Protein AF-A0A2E4FXS3-F1 (afdb_monomer_lite)

pLDDT: mean 88.65, std 12.26, range [35.47, 97.94]

Foldseek 3Di:
DPQWFQWKWWAAQLRTPDTDHDDDLQAWKWKDAPNFIKIWHWDADPVRWIKIFIDGPNDTDAIQTPDFRDGPDQQVPCPPCNSVLLVCVVVVVGPDPNSVVVSNPGTGTMMMTHGDPDDDD

Secondary structure (DSSP, 8-state):
---SEEEEEEEETTEEEEEEE---SSS-EEEEETTEEEEEEEEE-TTS-EEEEEEETTEEEEEE-TTT---SS-GGG-GGGHHHHHHHHHTT----HHHHHHHHS----EEEEEE------

Structure (mmCIF, N/CA/C/O backbone):
data_AF-A0A2E4FXS3-F1
#
_entry.id   AF-A0A2E4FXS3-F1
#
loop_
_atom_site.group_PDB
_atom_site.id
_atom_site.type_symbol
_atom_site.label_atom_id
_atom_site.label_alt_id
_atom_site.label_comp_id
_atom_site.label_asym_id
_atom_site.label_entity_id
_atom_site.label_seq_id
_atom_site.pdbx_PDB_ins_code
_atom_site.Cartn_x
_atom_site.Cartn_y
_atom_site.Cartn_z
_atom_site.occupancy
_atom_site.B_iso_or_equiv
_atom_site.auth_seq_id
_atom_site.auth_comp_id
_atom_site.auth_asym_id
_atom_site.auth_atom_id
_atom_site.pdbx_PDB_model_num
ATOM 1 N N . MET A 1 1 ? -12.686 -1.358 23.592 1.00 37.62 1 MET A N 1
ATOM 2 C CA . MET A 1 1 ? -12.676 -2.496 22.652 1.00 37.62 1 MET A CA 1
ATOM 3 C C . MET A 1 1 ? -11.981 -2.049 21.378 1.00 37.62 1 MET A C 1
ATOM 5 O O . MET A 1 1 ? -12.583 -1.333 20.595 1.00 37.62 1 MET A O 1
ATOM 9 N N . SER A 1 2 ? -10.711 -2.396 21.208 1.00 40.34 2 SER A N 1
ATOM 10 C CA . SER A 1 2 ? -9.934 -2.103 19.991 1.00 40.34 2 SER A CA 1
ATOM 11 C C . SER A 1 2 ? -8.856 -3.176 19.819 1.00 40.34 2 SER A C 1
ATOM 13 O O . SER A 1 2 ? -7.671 -2.897 19.682 1.00 40.34 2 SER A O 1
ATOM 15 N N . GLU A 1 3 ? -9.256 -4.445 19.942 1.00 51.75 3 GLU A N 1
ATOM 16 C CA . GLU A 1 3 ? -8.317 -5.567 20.078 1.00 51.75 3 GLU A CA 1
ATOM 17 C C . GLU A 1 3 ? -8.031 -6.336 18.778 1.00 51.75 3 GLU A C 1
ATOM 19 O O . GLU A 1 3 ? -7.250 -7.283 18.826 1.00 51.75 3 GLU A O 1
ATOM 24 N N . GLN A 1 4 ? -8.593 -5.940 17.628 1.00 72.62 4 GLN A N 1
ATOM 25 C CA . GLN A 1 4 ? -8.556 -6.757 16.402 1.00 72.62 4 GLN A CA 1
ATOM 26 C C . GLN A 1 4 ? -7.343 -6.506 15.481 1.00 72.62 4 GLN A C 1
ATOM 28 O O . GLN A 1 4 ? -6.889 -7.434 14.812 1.00 72.62 4 GLN A O 1
ATOM 33 N N . TYR A 1 5 ? -6.782 -5.294 15.461 1.00 86.50 5 TYR A N 1
ATOM 34 C CA . TYR A 1 5 ? -5.714 -4.910 14.525 1.00 86.50 5 TYR A CA 1
ATOM 35 C C . TYR A 1 5 ? -4.426 -4.533 15.264 1.00 86.50 5 TYR A C 1
ATOM 37 O O . TYR A 1 5 ? -4.478 -4.022 16.384 1.00 86.50 5 TYR A O 1
ATOM 45 N N . GLN A 1 6 ? -3.265 -4.824 14.665 1.00 92.44 6 GLN A N 1
ATOM 46 C CA . GLN A 1 6 ? -1.983 -4.306 15.163 1.00 92.44 6 GLN A CA 1
ATOM 47 C C . GLN A 1 6 ? -1.666 -2.923 14.624 1.00 92.44 6 GLN A C 1
ATOM 49 O O . GLN A 1 6 ? -0.878 -2.217 15.241 1.00 92.44 6 GLN A O 1
ATOM 54 N N . TYR A 1 7 ? -2.251 -2.567 13.482 1.00 95.06 7 TYR A N 1
ATOM 55 C CA . TYR A 1 7 ? -2.103 -1.263 12.865 1.00 95.06 7 TYR A CA 1
ATOM 56 C C . TYR A 1 7 ? -3.387 -0.886 12.136 1.00 95.06 7 TYR A C 1
ATOM 58 O O . TYR A 1 7 ? -3.974 -1.711 11.426 1.00 95.06 7 TYR A O 1
ATOM 66 N N . GLU A 1 8 ? -3.799 0.362 12.305 1.00 96.50 8 GLU A N 1
ATOM 67 C CA . GLU A 1 8 ? -4.888 0.980 11.563 1.00 96.50 8 GLU A CA 1
ATOM 68 C C . GLU A 1 8 ? -4.500 2.416 11.219 1.00 96.50 8 GLU A C 1
ATOM 70 O O . GLU A 1 8 ? -4.095 3.181 12.095 1.00 96.50 8 GLU A O 1
ATOM 75 N N . LEU A 1 9 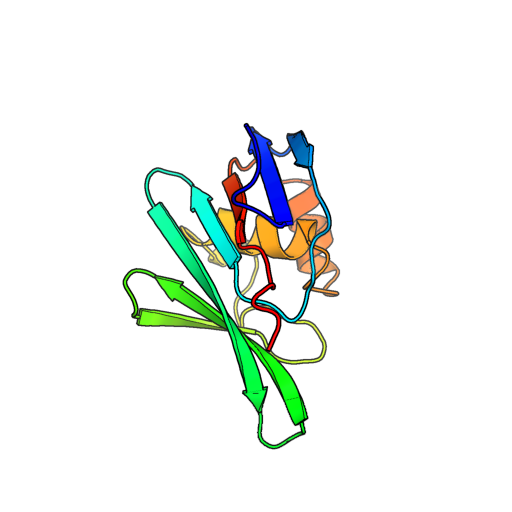? -4.649 2.766 9.946 1.00 97.44 9 LEU A N 1
ATOM 76 C CA . LEU A 1 9 ? -4.405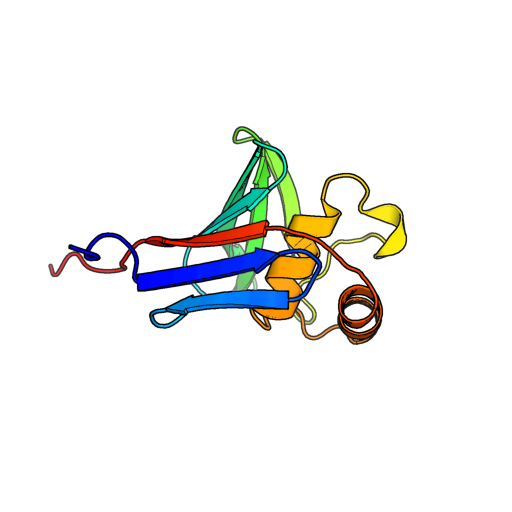 4.096 9.403 1.00 97.44 9 LEU A CA 1
ATOM 77 C C . LEU A 1 9 ? -5.614 4.514 8.578 1.00 97.44 9 LEU A C 1
ATOM 79 O O . LEU A 1 9 ? -6.071 3.751 7.730 1.00 97.44 9 LEU A O 1
ATOM 83 N N . VAL A 1 10 ? -6.094 5.733 8.788 1.00 97.62 10 VAL A N 1
ATOM 84 C CA . VAL A 1 10 ? -7.133 6.368 7.978 1.00 97.62 10 VAL A CA 1
ATOM 85 C C . VAL A 1 10 ? -6.560 7.656 7.409 1.00 97.62 10 VAL A C 1
ATOM 87 O O . VAL A 1 10 ? -6.086 8.520 8.150 1.00 97.62 10 VAL A O 1
ATOM 90 N N . VAL A 1 11 ? -6.617 7.771 6.088 1.00 96.94 11 VAL A N 1
ATOM 91 C CA . VAL A 1 11 ? -6.255 8.972 5.342 1.00 96.94 11 VAL A CA 1
ATOM 92 C C . VAL A 1 11 ? -7.505 9.484 4.648 1.00 96.94 11 VAL A C 1
ATOM 94 O O . VAL A 1 11 ? -8.191 8.722 3.968 1.00 96.94 11 VAL A O 1
ATOM 97 N N . ASP A 1 12 ? -7.797 10.769 4.822 1.00 95.88 12 ASP A N 1
ATOM 98 C CA . ASP A 1 12 ? -8.901 11.451 4.158 1.00 95.88 12 ASP A CA 1
ATOM 99 C C . ASP A 1 12 ? -8.391 12.699 3.431 1.00 95.88 12 ASP A C 1
ATOM 101 O O . ASP A 1 12 ? -7.797 13.590 4.039 1.00 95.88 12 ASP A O 1
ATOM 105 N N . GLY A 1 13 ? -8.553 12.739 2.107 1.00 93.44 13 GLY A N 1
ATOM 106 C CA . GLY A 1 13 ? -8.091 13.839 1.263 1.00 93.44 13 GLY A CA 1
ATOM 107 C C . GLY A 1 13 ? -6.573 14.049 1.280 1.00 93.44 13 GLY A C 1
ATOM 108 O O . GLY A 1 13 ? -6.111 15.167 1.061 1.00 93.44 13 GLY A O 1
ATOM 109 N N . GLY A 1 14 ? -5.791 12.998 1.546 1.00 90.94 14 GLY A N 1
ATOM 110 C CA . GLY A 1 14 ? -4.337 13.064 1.742 1.00 90.94 14 GLY A CA 1
ATOM 111 C C . GLY A 1 14 ? -3.898 13.389 3.177 1.00 90.94 14 GLY A C 1
ATOM 112 O O . GLY A 1 14 ? -2.708 13.341 3.475 1.00 90.94 14 GLY A O 1
ATOM 113 N N . CYS A 1 15 ? -4.829 13.667 4.092 1.00 93.12 15 CYS A N 1
ATOM 114 C CA . CYS A 1 15 ? -4.524 13.953 5.492 1.00 93.12 15 CYS A CA 1
ATOM 115 C C . CYS A 1 15 ? -4.712 12.707 6.362 1.00 93.12 15 CYS A C 1
ATOM 117 O O . CYS A 1 15 ? -5.767 12.078 6.330 1.00 93.12 15 CYS A O 1
ATOM 119 N N . VAL A 1 16 ? -3.724 12.378 7.196 1.00 95.62 16 VAL A N 1
ATOM 120 C CA . VAL A 1 16 ? -3.871 11.325 8.214 1.00 95.62 16 VAL A CA 1
ATOM 121 C C . VAL A 1 16 ? -4.857 11.800 9.283 1.00 95.62 16 VAL A C 1
ATOM 123 O O . VAL A 1 16 ? -4.576 12.751 10.011 1.00 95.62 16 VAL A O 1
ATOM 126 N N . THR A 1 17 ? -6.016 11.148 9.380 1.00 97.19 17 THR A N 1
ATOM 127 C CA . THR A 1 17 ? -7.068 11.476 10.361 1.00 97.19 17 THR A CA 1
ATOM 128 C C . THR A 1 17 ? -7.076 10.526 11.553 1.00 97.19 17 THR A C 1
ATOM 130 O O . THR A 1 17 ? -7.525 10.898 12.636 1.00 97.19 17 THR A O 1
ATOM 133 N N . ASN A 1 18 ? -6.552 9.314 11.377 1.00 96.31 18 ASN A N 1
ATOM 134 C CA . ASN A 1 18 ? -6.341 8.349 12.446 1.00 96.31 18 ASN A CA 1
ATOM 135 C C . ASN A 1 18 ? -5.110 7.500 12.135 1.00 96.31 18 ASN A C 1
ATOM 137 O O . ASN A 1 18 ? -4.977 6.993 11.025 1.00 96.31 18 ASN A O 1
ATOM 141 N N . GLU A 1 19 ? -4.251 7.294 13.123 1.00 96.62 19 GLU A N 1
ATOM 142 C CA . GLU A 1 19 ? -3.167 6.323 13.056 1.00 96.62 19 GLU A CA 1
ATOM 143 C C . GLU A 1 19 ? -2.996 5.692 14.435 1.00 96.62 19 GLU A C 1
ATOM 145 O O . GLU A 1 19 ? -2.863 6.383 15.446 1.00 96.62 19 GLU A O 1
ATOM 150 N N . SER A 1 20 ? -3.039 4.364 14.488 1.00 94.75 20 SER A N 1
ATOM 151 C CA . SER A 1 20 ? -2.940 3.626 15.741 1.00 94.75 20 SER A CA 1
ATOM 152 C C . SER A 1 20 ? -2.210 2.302 15.558 1.00 94.75 20 SER A C 1
ATOM 154 O O . SER A 1 20 ? -2.285 1.667 14.505 1.00 94.75 20 SER A O 1
ATOM 156 N N . GLY A 1 21 ? -1.521 1.869 16.615 1.00 92.69 21 GLY A N 1
ATOM 157 C CA . GLY A 1 21 ? -0.742 0.636 16.605 1.00 92.69 21 GLY A CA 1
ATOM 158 C C . GLY A 1 21 ? 0.637 0.788 15.955 1.00 92.69 21 GLY A C 1
ATOM 159 O O . GLY A 1 21 ? 1.187 1.885 15.898 1.00 92.69 21 GLY A O 1
ATOM 160 N N . VAL A 1 22 ? 1.225 -0.325 15.514 1.00 91.31 22 VAL A N 1
ATOM 161 C CA . VAL A 1 22 ? 2.566 -0.375 14.910 1.00 91.31 22 VAL A CA 1
ATOM 162 C C . VAL A 1 22 ? 2.511 -1.204 13.634 1.00 91.31 22 VAL A C 1
ATOM 164 O O . VAL A 1 22 ? 2.205 -2.397 13.673 1.00 91.31 22 VAL A O 1
ATOM 167 N N . PHE A 1 23 ? 2.830 -0.576 12.503 1.00 93.19 23 PHE A N 1
ATOM 168 C CA . PHE A 1 23 ? 2.898 -1.267 11.222 1.00 93.19 23 PHE A CA 1
ATOM 169 C C . PHE A 1 23 ? 4.148 -2.146 11.140 1.00 93.19 23 PHE A C 1
ATOM 171 O O . PHE A 1 23 ? 5.270 -1.687 11.365 1.00 93.19 23 PHE A O 1
ATOM 178 N N . PHE A 1 24 ? 3.963 -3.407 10.762 1.00 90.94 24 PHE A N 1
ATOM 179 C CA . PHE A 1 24 ? 5.053 -4.333 10.486 1.00 90.94 24 PHE A CA 1
ATOM 180 C C . PHE A 1 24 ? 5.135 -4.564 8.978 1.00 90.94 24 PHE A C 1
ATOM 182 O O . PHE A 1 24 ? 4.205 -5.097 8.385 1.00 90.94 24 PHE A O 1
ATOM 189 N N . LYS A 1 25 ? 6.231 -4.149 8.335 1.00 88.44 25 LYS A N 1
ATOM 190 C CA . LYS A 1 25 ? 6.352 -4.206 6.868 1.00 88.44 25 LYS A CA 1
ATOM 191 C C . LYS A 1 25 ? 6.195 -5.626 6.289 1.00 88.44 25 LYS A C 1
ATOM 193 O O . LYS A 1 25 ? 5.374 -5.798 5.392 1.00 88.44 25 LYS A O 1
ATOM 198 N N . PRO A 1 26 ? 6.908 -6.661 6.782 1.00 86.44 26 PRO A N 1
ATOM 199 C CA . PRO A 1 26 ? 6.810 -8.006 6.221 1.00 86.44 26 PRO A CA 1
ATOM 200 C C . PRO A 1 26 ? 5.622 -8.761 6.835 1.00 86.44 26 PRO A C 1
ATOM 202 O O . PRO A 1 26 ? 5.789 -9.714 7.595 1.00 86.44 26 PRO A O 1
ATOM 205 N N . ALA A 1 27 ? 4.413 -8.286 6.549 1.00 89.19 27 ALA A N 1
ATOM 206 C CA . ALA A 1 27 ? 3.163 -8.833 7.057 1.00 89.19 27 ALA A CA 1
ATOM 207 C C . ALA A 1 27 ? 2.006 -8.464 6.112 1.00 89.19 27 ALA A C 1
ATOM 209 O O . ALA A 1 27 ? 1.970 -7.318 5.672 1.00 89.19 27 ALA A O 1
ATOM 210 N N . PRO A 1 28 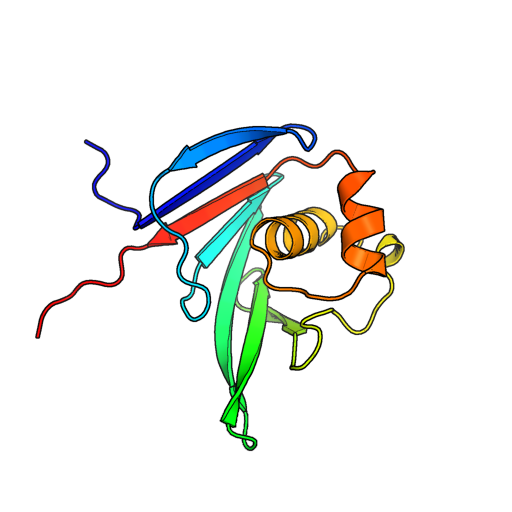? 1.046 -9.361 5.794 1.00 92.88 28 PRO A N 1
ATOM 211 C CA . PRO A 1 28 ? -0.133 -8.992 5.015 1.00 92.88 28 PRO A CA 1
ATOM 212 C C . PRO A 1 28 ? -0.971 -7.900 5.683 1.00 92.88 28 PRO A C 1
ATOM 214 O O . PRO A 1 28 ? -1.087 -7.846 6.908 1.00 92.88 28 PRO A O 1
ATOM 217 N N . PHE A 1 29 ? -1.595 -7.063 4.862 1.00 95.44 29 PHE A N 1
ATOM 218 C CA . PHE A 1 29 ? -2.522 -6.012 5.277 1.00 95.44 29 PHE A CA 1
ATOM 219 C C . PHE A 1 29 ? -3.553 -5.747 4.175 1.00 95.44 29 PHE A C 1
ATOM 221 O O . PHE A 1 29 ? -3.419 -6.218 3.045 1.00 95.44 29 PHE A O 1
ATOM 228 N N . VAL A 1 30 ? -4.602 -5.004 4.515 1.00 96.44 30 VAL A N 1
ATOM 229 C CA . VAL A 1 30 ? -5.675 -4.630 3.589 1.00 96.44 30 VAL A CA 1
ATOM 230 C C . VAL A 1 30 ? -5.712 -3.117 3.444 1.00 96.44 30 VAL A C 1
ATOM 232 O O . VAL A 1 30 ? -5.602 -2.400 4.440 1.00 96.44 30 VAL A O 1
ATOM 235 N N . ILE A 1 31 ? -5.890 -2.647 2.212 1.00 97.62 31 ILE A N 1
ATOM 236 C CA . ILE A 1 31 ? -6.156 -1.247 1.880 1.00 97.62 31 ILE A CA 1
ATOM 237 C C . ILE A 1 31 ? -7.592 -1.159 1.357 1.00 97.62 31 ILE A C 1
ATOM 239 O O . ILE A 1 31 ? -7.941 -1.853 0.406 1.00 97.62 31 ILE A O 1
ATOM 243 N N . ALA A 1 32 ? -8.424 -0.317 1.963 1.00 96.94 32 ALA A N 1
ATOM 244 C CA . ALA A 1 32 ? -9.802 -0.075 1.544 1.00 96.94 32 ALA A CA 1
ATOM 245 C C . ALA A 1 32 ? -9.997 1.378 1.089 1.00 96.94 32 ALA A C 1
ATOM 247 O O . ALA A 1 32 ? -9.528 2.301 1.754 1.00 96.94 32 ALA A O 1
ATOM 248 N N . PHE A 1 33 ? -10.689 1.575 -0.031 1.00 95.62 33 PHE A N 1
ATOM 249 C CA . PHE A 1 33 ? -11.015 2.874 -0.641 1.00 95.62 33 PHE A CA 1
ATOM 250 C C . PHE A 1 33 ? -12.197 2.686 -1.599 1.00 95.62 33 PHE A C 1
ATOM 252 O O . PHE A 1 33 ? -12.363 1.593 -2.125 1.00 95.62 33 PHE A O 1
ATOM 259 N N . ASP A 1 34 ? -13.035 3.704 -1.804 1.00 92.12 34 ASP A N 1
ATOM 260 C CA . ASP A 1 34 ? -14.153 3.690 -2.773 1.00 92.12 34 ASP A CA 1
ATOM 261 C C . ASP A 1 34 ? -15.039 2.422 -2.754 1.00 92.12 34 ASP A C 1
ATOM 263 O O . ASP A 1 34 ? -15.514 1.941 -3.781 1.00 92.12 34 ASP A O 1
ATOM 267 N N . GLY A 1 35 ? -15.257 1.844 -1.565 1.00 90.12 35 GLY A N 1
ATOM 268 C CA . GLY A 1 35 ? -16.024 0.602 -1.389 1.00 90.12 35 GLY A CA 1
ATOM 269 C C . GLY A 1 35 ? -15.294 -0.683 -1.808 1.00 90.12 35 GLY A C 1
ATOM 270 O O . GLY A 1 35 ? -15.858 -1.767 -1.682 1.00 90.12 35 GLY A O 1
ATOM 271 N N . GLN A 1 36 ? -14.048 -0.581 -2.267 1.00 92.69 36 GLN A N 1
ATOM 272 C CA . GLN A 1 36 ? -13.170 -1.687 -2.638 1.00 92.69 36 GLN A CA 1
ATOM 273 C C . GLN A 1 36 ? -12.254 -2.089 -1.480 1.00 92.69 36 GLN A C 1
ATOM 275 O O . GLN A 1 36 ? -12.020 -1.336 -0.530 1.00 92.69 36 GLN A O 1
ATOM 280 N N . SER A 1 37 ? -11.724 -3.308 -1.551 1.00 94.31 37 SER A N 1
ATOM 281 C CA . SER A 1 37 ? -10.721 -3.816 -0.617 1.00 94.31 37 SER A CA 1
ATOM 282 C C . SER A 1 37 ? -9.635 -4.565 -1.372 1.00 94.31 37 SER A C 1
ATOM 284 O O . SER A 1 37 ? -9.901 -5.512 -2.106 1.00 94.31 37 SER A O 1
ATOM 286 N N . ILE A 1 38 ? -8.401 -4.123 -1.169 1.00 96.50 38 ILE A N 1
ATOM 287 C CA . ILE A 1 38 ? -7.202 -4.643 -1.809 1.00 96.50 38 ILE A CA 1
ATOM 288 C C . ILE A 1 38 ? -6.365 -5.347 -0.755 1.00 96.50 38 ILE A C 1
ATOM 290 O O . ILE A 1 38 ? -5.978 -4.749 0.251 1.00 96.50 38 ILE A O 1
ATOM 294 N N . ALA A 1 39 ? -6.074 -6.621 -0.990 1.00 95.50 39 ALA A N 1
ATOM 295 C CA . ALA A 1 39 ? -5.203 -7.397 -0.127 1.00 95.50 39 ALA A CA 1
ATOM 296 C C . ALA A 1 39 ? -3.756 -7.251 -0.602 1.00 95.50 39 ALA A C 1
ATOM 298 O O . ALA A 1 39 ? -3.426 -7.576 -1.743 1.00 95.50 39 ALA A O 1
ATOM 299 N N . VAL A 1 40 ? -2.878 -6.798 0.287 1.00 95.38 40 VAL A N 1
ATOM 300 C CA . VAL A 1 40 ? -1.439 -6.779 0.044 1.00 95.38 40 VAL A CA 1
ATOM 301 C C . VAL A 1 40 ? -0.822 -7.909 0.846 1.00 95.38 40 VAL A C 1
ATOM 303 O O . VAL A 1 40 ? -0.916 -7.960 2.072 1.00 95.38 40 VAL A O 1
ATOM 306 N N . THR A 1 41 ? -0.204 -8.841 0.135 1.00 93.81 41 THR A N 1
ATOM 307 C CA . THR A 1 41 ? 0.531 -9.964 0.722 1.00 93.81 41 THR A CA 1
ATOM 308 C C . THR A 1 41 ? 2.012 -9.798 0.438 1.00 93.81 41 THR A C 1
ATOM 310 O O . THR A 1 41 ? 2.406 -8.950 -0.363 1.00 93.81 41 THR A O 1
AT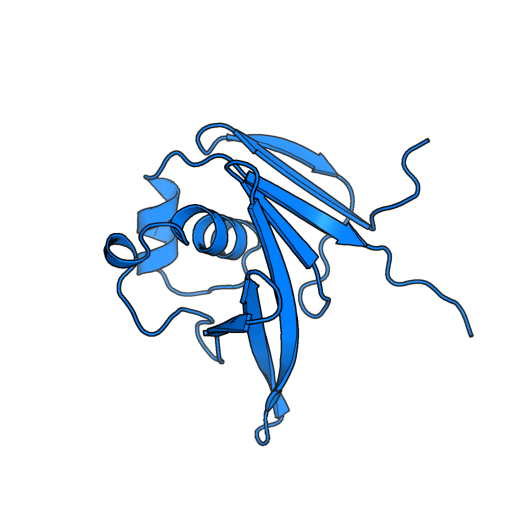OM 313 N N . PHE A 1 42 ? 2.841 -10.598 1.095 1.00 90.62 42 PHE A N 1
ATOM 314 C CA . PHE A 1 42 ? 4.265 -10.617 0.818 1.00 90.62 42 PHE A CA 1
ATOM 315 C C . PHE A 1 42 ? 4.759 -12.057 0.718 1.00 90.62 42 PHE A C 1
ATOM 317 O O . PHE A 1 42 ? 4.251 -12.955 1.392 1.00 90.62 42 PHE A O 1
ATOM 324 N N . ARG A 1 43 ? 5.761 -12.268 -0.129 1.00 91.00 43 ARG A N 1
ATOM 325 C CA . ARG A 1 43 ? 6.456 -13.545 -0.308 1.00 91.00 43 ARG A CA 1
ATOM 326 C C . ARG A 1 43 ? 7.953 -13.297 -0.428 1.00 91.00 43 ARG A C 1
ATOM 328 O O . ARG A 1 43 ? 8.378 -12.160 -0.619 1.00 91.00 43 ARG A O 1
ATOM 335 N N . ARG A 1 44 ? 8.753 -14.355 -0.306 1.00 90.62 44 ARG A N 1
ATOM 336 C CA . ARG A 1 44 ? 10.156 -14.311 -0.730 1.00 90.62 44 ARG A CA 1
ATOM 337 C C . ARG A 1 44 ? 10.262 -14.812 -2.165 1.00 90.62 44 ARG A C 1
ATOM 339 O O . ARG A 1 44 ? 9.589 -15.785 -2.504 1.00 90.62 44 ARG A O 1
ATOM 346 N N . ASN A 1 45 ? 11.061 -14.145 -2.989 1.00 88.94 45 ASN A N 1
ATOM 347 C CA . ASN A 1 45 ? 11.456 -14.668 -4.297 1.00 88.94 45 ASN A CA 1
ATOM 348 C C . ASN A 1 45 ? 12.658 -15.628 -4.160 1.00 88.94 45 ASN A C 1
ATOM 350 O O . ASN A 1 45 ? 13.183 -15.839 -3.059 1.00 88.94 45 ASN A O 1
ATOM 354 N N . ASP A 1 46 ? 13.109 -16.190 -5.282 1.00 90.56 46 ASP A N 1
ATOM 355 C CA . ASP A 1 46 ? 14.246 -17.125 -5.337 1.00 90.56 46 ASP A CA 1
ATOM 356 C C . ASP A 1 46 ? 15.581 -16.477 -4.927 1.00 90.56 46 ASP A C 1
ATOM 358 O O . ASP A 1 46 ? 16.541 -17.166 -4.594 1.00 90.56 46 ASP A O 1
ATOM 362 N N . HIS A 1 47 ? 15.631 -15.144 -4.900 1.00 89.06 47 HIS A N 1
ATOM 363 C CA . HIS A 1 47 ? 16.787 -14.343 -4.503 1.00 89.06 47 HIS A CA 1
ATOM 364 C C . HIS A 1 47 ? 16.755 -13.984 -3.005 1.00 89.06 47 HIS A C 1
ATOM 366 O O . HIS A 1 47 ? 17.588 -13.218 -2.527 1.00 89.06 47 HIS A O 1
ATOM 372 N N . HIS A 1 48 ? 15.809 -14.552 -2.246 1.00 86.62 48 HIS A N 1
ATOM 373 C CA . HIS A 1 48 ? 15.550 -14.256 -0.833 1.00 86.62 48 HIS A CA 1
ATOM 374 C C . HIS A 1 48 ? 15.125 -12.808 -0.539 1.00 86.62 48 HIS A C 1
ATOM 376 O O . HIS A 1 48 ? 15.144 -12.379 0.618 1.00 86.62 48 HIS A O 1
ATOM 382 N N . GLU A 1 49 ? 14.673 -12.077 -1.552 1.00 88.06 49 GLU A N 1
ATOM 383 C CA . GLU A 1 49 ? 14.151 -10.723 -1.417 1.00 88.06 49 GLU A CA 1
ATOM 384 C C . GLU A 1 49 ? 12.654 -10.759 -1.112 1.00 88.06 49 GLU A C 1
ATOM 386 O O . GLU A 1 49 ? 11.943 -11.705 -1.462 1.00 88.06 49 GLU A O 1
ATOM 391 N N . VAL A 1 50 ? 12.163 -9.723 -0.435 1.00 88.25 50 VAL A N 1
ATOM 392 C CA . VAL A 1 50 ? 10.727 -9.554 -0.197 1.00 88.25 50 VAL A CA 1
ATOM 393 C C . VAL A 1 50 ? 10.075 -9.082 -1.494 1.00 88.25 50 VAL A C 1
ATOM 395 O O . VAL A 1 50 ? 10.597 -8.200 -2.164 1.00 88.25 50 VAL A O 1
ATOM 398 N N . VAL A 1 51 ? 8.918 -9.642 -1.825 1.00 91.75 51 VAL A N 1
ATOM 399 C CA . VAL A 1 51 ? 8.047 -9.177 -2.909 1.00 91.75 51 VAL A CA 1
ATOM 400 C C . VAL A 1 51 ? 6.678 -8.906 -2.315 1.00 91.75 51 VAL A C 1
ATOM 402 O O . VAL A 1 51 ? 6.135 -9.778 -1.633 1.00 91.75 51 VAL A O 1
ATOM 405 N N . TYR A 1 52 ? 6.119 -7.721 -2.566 1.00 93.25 52 TYR A N 1
ATOM 406 C CA . TYR A 1 52 ? 4.731 -7.418 -2.218 1.00 93.25 52 TYR A CA 1
ATOM 407 C C . TYR A 1 52 ? 3.829 -7.720 -3.408 1.00 93.25 52 TYR A C 1
ATOM 409 O O . TYR A 1 52 ? 4.076 -7.251 -4.515 1.00 93.25 52 TYR A O 1
ATOM 417 N N . ALA A 1 53 ? 2.767 -8.479 -3.168 1.00 93.81 53 ALA A N 1
ATOM 418 C CA . ALA A 1 53 ? 1.798 -8.865 -4.181 1.00 93.81 53 ALA A CA 1
ATOM 419 C C . ALA A 1 53 ? 0.433 -8.247 -3.851 1.00 93.81 53 ALA A C 1
ATOM 421 O O . ALA A 1 53 ? -0.163 -8.531 -2.802 1.00 93.81 53 ALA A O 1
ATOM 422 N N . VAL A 1 54 ? -0.037 -7.385 -4.752 1.00 93.56 54 VAL A N 1
ATOM 423 C CA . VAL A 1 54 ? -1.289 -6.628 -4.652 1.00 93.56 54 VAL A CA 1
ATOM 424 C C . VAL A 1 54 ? -2.403 -7.424 -5.319 1.00 93.56 54 VAL A C 1
ATOM 426 O O . VAL A 1 54 ? -2.342 -7.689 -6.519 1.00 93.56 54 VAL A O 1
ATOM 429 N N . HIS A 1 55 ? -3.428 -7.780 -4.548 1.00 93.31 55 HIS A N 1
ATOM 430 C CA . HIS A 1 55 ? -4.553 -8.583 -5.009 1.00 93.31 55 HIS A CA 1
ATOM 431 C C . HIS A 1 55 ? -5.871 -7.812 -4.922 1.00 93.31 55 HIS A C 1
ATOM 433 O O . HIS A 1 55 ? -6.200 -7.245 -3.878 1.00 93.31 55 HIS A O 1
ATOM 439 N N . HIS A 1 56 ? -6.651 -7.864 -5.998 1.00 91.44 56 HIS A N 1
ATOM 440 C CA . HIS A 1 56 ? -8.030 -7.382 -6.063 1.00 91.44 56 HIS A CA 1
ATOM 441 C C . HIS A 1 56 ? -8.930 -8.568 -6.406 1.00 91.44 56 HIS A C 1
ATOM 443 O O . HIS A 1 56 ? -8.646 -9.273 -7.370 1.00 91.44 56 HIS A O 1
ATOM 449 N N . ASP A 1 57 ? -9.957 -8.845 -5.600 1.00 88.50 57 ASP A N 1
ATOM 450 C CA . ASP A 1 57 ? -10.845 -10.006 -5.784 1.00 88.50 57 ASP A CA 1
ATOM 451 C C . ASP A 1 57 ? -10.090 -11.338 -5.999 1.00 88.50 57 ASP A C 1
ATOM 453 O O . ASP A 1 57 ? -10.408 -12.139 -6.877 1.00 88.50 57 ASP A O 1
ATOM 457 N N . ASN A 1 58 ? -9.041 -11.566 -5.198 1.00 86.38 58 ASN A N 1
ATOM 458 C CA . ASN A 1 58 ? -8.111 -12.704 -5.282 1.00 86.38 58 ASN A CA 1
ATOM 459 C C . ASN A 1 58 ? -7.305 -12.819 -6.593 1.00 86.38 58 ASN A C 1
ATOM 461 O O . ASN A 1 58 ? -6.582 -13.799 -6.776 1.00 86.38 58 ASN A O 1
ATOM 465 N N . GLN A 1 59 ? -7.369 -11.830 -7.482 1.00 90.56 59 GLN A N 1
ATOM 466 C CA . GLN A 1 59 ? -6.527 -11.754 -8.672 1.00 90.56 59 GLN A CA 1
ATOM 467 C C . GLN A 1 59 ? -5.307 -10.882 -8.403 1.00 90.56 59 GLN A C 1
ATOM 469 O O . GLN A 1 59 ? -5.422 -9.788 -7.853 1.00 90.56 59 GLN A O 1
ATOM 474 N N . LEU A 1 60 ? -4.132 -11.368 -8.799 1.00 91.75 60 LEU A N 1
ATOM 475 C CA . LEU A 1 60 ? -2.891 -10.607 -8.736 1.00 91.75 60 LEU A CA 1
ATOM 476 C C . LEU A 1 60 ? -2.933 -9.465 -9.756 1.00 91.75 60 LEU A C 1
ATOM 478 O O . LEU A 1 60 ? -3.071 -9.710 -10.953 1.00 91.75 60 LEU A O 1
ATOM 482 N N . VAL A 1 61 ? -2.801 -8.229 -9.279 1.00 91.31 61 VAL A N 1
ATOM 483 C CA . VAL A 1 61 ? -2.853 -7.021 -10.118 1.00 91.31 61 VAL A CA 1
ATOM 484 C C . VAL A 1 61 ? -1.468 -6.413 -10.310 1.00 91.31 61 VAL A C 1
ATOM 486 O O . VAL A 1 61 ? -1.161 -5.903 -11.383 1.00 91.31 61 VAL A O 1
ATOM 489 N N . ALA A 1 62 ? -0.623 -6.470 -9.280 1.00 91.44 62 ALA A N 1
ATOM 490 C CA . ALA A 1 62 ? 0.743 -5.968 -9.346 1.00 91.44 62 ALA A CA 1
ATOM 491 C C . ALA A 1 62 ? 1.666 -6.736 -8.397 1.00 91.44 62 ALA A C 1
ATOM 493 O O . ALA A 1 62 ? 1.269 -7.098 -7.286 1.00 91.44 62 ALA A O 1
ATOM 494 N N . GLU A 1 63 ? 2.915 -6.914 -8.821 1.00 92.69 63 GLU A N 1
ATOM 495 C CA . GLU A 1 63 ? 4.018 -7.351 -7.969 1.00 92.69 63 GLU A CA 1
ATOM 496 C C . GLU A 1 63 ? 5.035 -6.225 -7.840 1.00 92.69 63 GLU A C 1
ATOM 498 O O . GLU A 1 63 ? 5.362 -5.551 -8.817 1.00 92.69 63 GLU A O 1
ATOM 503 N N . LEU A 1 64 ? 5.489 -6.003 -6.611 1.00 91.81 64 LEU A N 1
ATOM 504 C CA . LEU A 1 64 ? 6.417 -4.946 -6.243 1.00 91.81 64 LEU A CA 1
ATOM 505 C C . LEU A 1 64 ? 7.657 -5.602 -5.662 1.00 91.81 64 LEU A C 1
ATOM 507 O O . LEU A 1 64 ? 7.621 -6.175 -4.567 1.00 91.81 64 LEU A O 1
ATOM 511 N N . GLU A 1 65 ? 8.743 -5.521 -6.411 1.00 90.06 65 GLU A N 1
ATOM 512 C CA . GLU A 1 65 ? 9.993 -6.203 -6.101 1.00 90.06 65 GLU A CA 1
ATOM 513 C C . GLU A 1 65 ? 11.057 -5.220 -5.592 1.00 90.06 65 GLU A C 1
ATOM 515 O O . GLU A 1 65 ? 10.965 -4.000 -5.771 1.00 90.06 65 GLU A O 1
ATOM 520 N N . HIS A 1 66 ? 12.069 -5.766 -4.918 1.00 85.81 66 HIS A N 1
ATOM 521 C CA . HIS A 1 66 ? 13.273 -5.037 -4.522 1.00 85.81 66 HIS A CA 1
ATOM 522 C C . HIS A 1 66 ? 13.973 -4.432 -5.766 1.00 85.81 66 HIS A C 1
ATOM 524 O O . HIS A 1 66 ? 13.933 -5.048 -6.830 1.00 85.81 66 HIS A O 1
ATOM 530 N N . PRO A 1 67 ? 14.630 -3.254 -5.682 1.00 85.62 67 PRO A N 1
ATOM 531 C CA . PRO A 1 67 ? 14.893 -2.443 -4.487 1.00 85.62 67 PRO A CA 1
ATOM 532 C C . PRO A 1 67 ? 13.823 -1.418 -4.124 1.00 85.62 67 PRO A C 1
ATOM 534 O O . PRO A 1 67 ? 13.741 -1.010 -2.964 1.00 85.62 67 PRO A O 1
ATOM 537 N N . ASP A 1 68 ? 12.999 -1.022 -5.088 1.00 85.00 68 ASP A N 1
ATOM 538 C CA . ASP A 1 68 ? 12.206 0.199 -4.968 1.00 85.00 68 ASP A CA 1
ATOM 539 C C . ASP A 1 68 ? 10.727 -0.049 -4.658 1.00 85.00 68 ASP A C 1
ATOM 541 O O . ASP A 1 68 ? 10.029 0.890 -4.266 1.00 85.00 68 ASP A O 1
ATOM 545 N N . TYR A 1 69 ? 10.254 -1.295 -4.786 1.00 88.44 69 TYR A N 1
ATOM 546 C CA . TYR A 1 69 ? 8.881 -1.718 -4.492 1.00 88.44 69 TYR A CA 1
ATOM 547 C C . TYR A 1 69 ? 7.817 -0.847 -5.181 1.00 88.44 69 TYR A C 1
ATOM 549 O O . TYR A 1 69 ? 6.854 -0.400 -4.555 1.00 88.44 69 TYR A O 1
ATOM 557 N N . VAL A 1 70 ? 8.004 -0.595 -6.477 1.00 88.94 70 VAL A N 1
ATOM 558 C CA . VAL A 1 70 ? 7.072 0.151 -7.337 1.00 88.94 70 VAL A CA 1
ATOM 559 C C . VAL A 1 70 ? 6.468 -0.748 -8.406 1.00 88.94 70 VAL A C 1
ATOM 561 O O . VAL A 1 70 ? 7.011 -1.806 -8.716 1.00 88.94 70 VAL A O 1
ATOM 564 N N . ALA A 1 71 ? 5.335 -0.326 -8.969 1.00 85.12 71 ALA A N 1
ATOM 565 C CA . ALA A 1 71 ? 4.785 -0.990 -10.140 1.00 85.12 71 ALA A CA 1
ATOM 566 C C . ALA A 1 71 ? 5.628 -0.678 -11.377 1.00 85.12 71 ALA A C 1
ATOM 568 O O . ALA A 1 71 ? 6.296 0.351 -11.453 1.00 85.12 71 ALA A O 1
ATOM 569 N N . ASN A 1 72 ? 5.521 -1.534 -12.390 1.00 85.81 72 ASN A N 1
ATOM 570 C CA . ASN A 1 72 ? 6.150 -1.315 -13.689 1.00 85.81 72 ASN A CA 1
ATOM 571 C C . ASN A 1 72 ? 5.342 -0.342 -14.580 1.00 85.81 72 ASN A C 1
ATOM 573 O O . ASN A 1 72 ? 5.114 -0.610 -15.758 1.00 85.81 72 ASN A O 1
ATOM 577 N N . VAL A 1 73 ? 4.838 0.749 -13.996 1.00 86.25 73 VAL A N 1
ATOM 578 C CA . VAL A 1 73 ? 4.086 1.827 -14.665 1.00 86.25 73 VAL A CA 1
ATOM 579 C C . VAL A 1 73 ? 4.384 3.162 -13.976 1.00 86.25 73 VAL A C 1
ATOM 581 O O . VAL A 1 73 ? 4.846 3.180 -12.839 1.00 86.25 73 VAL A O 1
ATOM 584 N N . ALA A 1 74 ? 4.128 4.287 -14.644 1.00 88.44 74 ALA A N 1
ATOM 585 C CA . ALA A 1 74 ? 4.301 5.605 -14.032 1.00 88.44 74 ALA A CA 1
ATOM 586 C C . ALA A 1 74 ? 3.166 5.930 -13.025 1.00 88.44 74 ALA A C 1
ATOM 588 O O . ALA A 1 74 ? 2.052 5.422 -13.189 1.00 88.44 74 ALA A O 1
ATOM 589 N N . PRO A 1 75 ? 3.399 6.780 -11.998 1.00 88.75 75 PRO A N 1
ATOM 590 C CA . PRO A 1 75 ? 2.383 7.111 -10.989 1.00 88.75 75 PRO A CA 1
ATOM 591 C C . PRO A 1 75 ? 1.072 7.679 -11.556 1.00 88.75 75 PRO A C 1
ATOM 593 O O . PRO A 1 75 ? -0.009 7.352 -11.073 1.00 88.75 75 PRO A O 1
ATOM 596 N N . ASP A 1 76 ? 1.150 8.479 -12.617 1.00 89.62 76 ASP A N 1
ATOM 597 C CA . ASP A 1 76 ? 0.005 9.086 -13.306 1.00 89.62 76 ASP A CA 1
ATOM 598 C C . ASP A 1 76 ? -0.811 8.085 -14.147 1.00 89.62 76 ASP A C 1
ATOM 600 O O . ASP A 1 76 ? -1.919 8.393 -14.583 1.00 89.62 76 ASP A O 1
ATOM 604 N N . GLN A 1 77 ? -0.299 6.867 -14.339 1.00 90.81 77 GLN A N 1
ATOM 605 C CA . GLN A 1 77 ? -0.940 5.795 -15.105 1.00 90.81 77 GLN A CA 1
ATOM 606 C C . GLN A 1 77 ? -1.605 4.729 -14.222 1.00 90.81 77 GLN A C 1
ATOM 608 O O . GLN A 1 77 ? -2.185 3.776 -14.739 1.00 90.81 77 GLN A O 1
ATOM 613 N N . LEU A 1 78 ? -1.554 4.877 -12.894 1.00 89.00 78 LEU A N 1
ATOM 614 C CA . LEU A 1 78 ? -2.086 3.890 -11.947 1.00 89.00 78 LEU A CA 1
ATOM 615 C C . LEU A 1 78 ? -3.616 3.763 -11.970 1.00 89.00 78 LEU A C 1
ATOM 617 O O . LEU A 1 78 ? -4.155 2.729 -11.567 1.00 89.00 78 LEU A O 1
ATOM 621 N N . GLY A 1 79 ? -4.330 4.800 -12.418 1.00 89.94 79 GLY A N 1
ATOM 622 C CA . GLY A 1 79 ? -5.789 4.788 -12.522 1.00 89.94 79 GLY A CA 1
ATOM 623 C C . GLY A 1 79 ? -6.464 4.476 -11.182 1.00 89.94 79 GLY A C 1
ATOM 624 O O . GLY A 1 79 ? -6.197 5.132 -10.175 1.00 89.94 79 GLY A O 1
ATOM 625 N N . SER A 1 80 ? -7.317 3.450 -11.144 1.00 88.69 80 SER A N 1
ATOM 626 C CA . SER A 1 80 ? -8.044 3.042 -9.930 1.00 88.69 80 SER A CA 1
ATOM 627 C C . SER A 1 80 ? -7.148 2.506 -8.807 1.00 88.69 80 SER A C 1
ATOM 629 O O . SER A 1 80 ? -7.598 2.400 -7.673 1.00 88.69 80 SER A O 1
ATOM 631 N N . LEU A 1 81 ? -5.880 2.179 -9.082 1.00 90.56 81 LEU A N 1
ATOM 632 C CA . LEU A 1 81 ? -4.931 1.719 -8.062 1.00 90.56 81 LEU A CA 1
ATOM 633 C C . LEU A 1 81 ? -4.227 2.870 -7.336 1.00 90.56 81 LEU A C 1
ATOM 635 O O . LEU A 1 81 ? -3.459 2.624 -6.410 1.00 90.56 81 LEU A O 1
ATOM 639 N N . THR A 1 82 ? -4.478 4.121 -7.723 1.00 93.44 82 THR A N 1
ATOM 640 C CA . THR A 1 82 ? -3.844 5.306 -7.126 1.00 93.44 82 THR A CA 1
ATOM 641 C C . THR A 1 82 ? -3.894 5.299 -5.584 1.00 93.44 82 THR A C 1
ATOM 643 O O . THR A 1 82 ? -2.836 5.470 -4.972 1.00 93.44 82 THR A O 1
ATOM 646 N N . PRO A 1 83 ? -5.029 4.995 -4.914 1.00 94.94 83 PRO A N 1
ATOM 647 C CA . PRO A 1 83 ? -5.073 4.936 -3.448 1.00 94.94 83 PRO A CA 1
ATOM 648 C C . PRO A 1 83 ? -4.218 3.810 -2.847 1.00 94.94 83 PRO A C 1
ATOM 650 O O . PRO A 1 83 ? -3.670 3.963 -1.756 1.00 94.94 83 PRO A O 1
ATOM 653 N N . VAL A 1 84 ? -4.052 2.694 -3.568 1.00 94.38 84 VAL A N 1
ATOM 654 C CA . VAL A 1 84 ? -3.195 1.576 -3.143 1.00 94.38 84 VAL A CA 1
ATOM 655 C C . VAL A 1 84 ? -1.750 2.037 -3.051 1.00 94.38 84 VAL A C 1
ATOM 657 O O . VAL A 1 84 ? -1.109 1.870 -2.018 1.00 94.38 84 VAL A O 1
ATOM 660 N N . PHE A 1 85 ? -1.230 2.652 -4.111 1.00 93.75 85 PHE A N 1
ATOM 661 C CA . PHE A 1 85 ? 0.168 3.079 -4.144 1.00 93.75 85 PHE A CA 1
ATOM 662 C C . PHE A 1 85 ? 0.439 4.267 -3.224 1.00 93.75 85 PHE A C 1
ATOM 664 O O . PHE A 1 85 ? 1.503 4.309 -2.607 1.00 93.75 85 PHE A O 1
ATOM 671 N N . ALA A 1 86 ? -0.536 5.160 -3.040 1.00 94.88 86 ALA A N 1
ATOM 672 C CA . ALA A 1 86 ? -0.461 6.199 -2.019 1.00 94.88 86 ALA A CA 1
ATOM 673 C C . ALA A 1 86 ? -0.281 5.602 -0.614 1.00 94.88 86 ALA A C 1
ATOM 675 O O . ALA A 1 86 ? 0.598 6.033 0.132 1.00 94.88 86 ALA A O 1
ATOM 676 N N . ALA A 1 87 ? -1.054 4.564 -0.273 1.00 95.38 87 ALA A N 1
ATOM 677 C CA . ALA A 1 87 ? -0.900 3.853 0.993 1.00 95.38 87 ALA A CA 1
ATOM 678 C C . ALA A 1 87 ? 0.489 3.210 1.124 1.00 95.38 87 ALA A C 1
ATOM 680 O O . ALA A 1 87 ? 1.124 3.329 2.167 1.00 95.38 87 ALA A O 1
ATOM 681 N N . LEU A 1 88 ? 1.016 2.578 0.072 1.00 94.44 88 LEU A N 1
ATOM 682 C CA . LEU A 1 88 ? 2.358 1.980 0.109 1.00 94.44 88 LEU A CA 1
ATOM 683 C C . LEU A 1 88 ? 3.472 3.021 0.322 1.00 94.44 88 LEU A C 1
ATOM 685 O O . LEU A 1 88 ? 4.439 2.747 1.040 1.00 94.44 88 LEU A O 1
ATOM 689 N N . VAL A 1 89 ? 3.332 4.216 -0.262 1.00 93.88 89 VAL A N 1
ATOM 690 C CA . VAL A 1 89 ? 4.223 5.361 -0.011 1.00 93.88 89 VAL A CA 1
ATOM 691 C C . VAL A 1 89 ? 4.121 5.818 1.443 1.00 93.88 89 VAL A C 1
ATOM 693 O O . VAL A 1 89 ? 5.149 5.939 2.113 1.00 93.88 89 VAL A O 1
ATOM 696 N N . GLN A 1 90 ? 2.903 6.003 1.958 1.00 94.06 90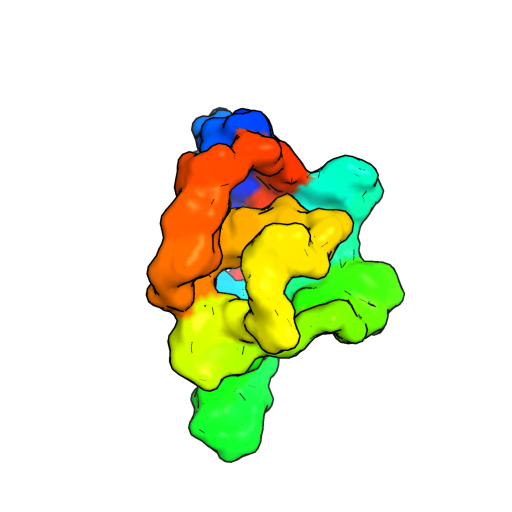 GLN A N 1
ATOM 697 C CA . GLN A 1 90 ? 2.651 6.433 3.337 1.00 94.06 90 GLN A CA 1
ATOM 698 C C . GLN A 1 90 ? 3.236 5.452 4.364 1.00 94.06 90 GLN A C 1
ATOM 700 O O . GLN A 1 90 ? 3.866 5.862 5.337 1.00 94.06 90 GLN A O 1
ATOM 705 N N . LEU A 1 91 ? 3.124 4.149 4.096 1.00 93.75 91 LEU A N 1
ATOM 706 C CA . LEU A 1 91 ? 3.701 3.067 4.904 1.00 93.75 91 LEU A CA 1
ATOM 707 C C . LEU A 1 91 ? 5.224 2.913 4.731 1.00 93.75 91 LEU A C 1
ATOM 709 O O . LEU A 1 91 ? 5.840 2.025 5.333 1.00 93.75 91 LEU A O 1
ATOM 713 N N . ARG A 1 92 ? 5.853 3.757 3.902 1.00 92.31 92 ARG A N 1
ATOM 714 C CA . ARG A 1 92 ? 7.289 3.731 3.581 1.00 92.31 92 ARG A CA 1
ATOM 715 C C . ARG A 1 92 ? 7.745 2.367 3.050 1.00 92.31 92 ARG A C 1
ATOM 717 O O . ARG A 1 92 ? 8.832 1.895 3.403 1.00 92.31 92 ARG A O 1
ATOM 724 N N . ILE A 1 93 ? 6.903 1.705 2.256 1.00 92.12 93 ILE A N 1
ATOM 725 C CA . ILE A 1 93 ? 7.252 0.451 1.575 1.00 92.12 93 ILE A CA 1
ATOM 726 C C . ILE A 1 93 ? 8.106 0.758 0.346 1.00 92.12 93 ILE A C 1
ATOM 728 O O . ILE A 1 93 ? 9.155 0.146 0.177 1.00 92.12 93 ILE A O 1
ATOM 732 N N . THR A 1 94 ? 7.710 1.748 -0.455 1.00 88.69 94 THR A N 1
ATOM 733 C CA . THR A 1 94 ? 8.499 2.191 -1.608 1.00 88.69 94 THR A CA 1
ATOM 734 C C . THR A 1 94 ? 9.535 3.251 -1.231 1.00 88.69 94 THR A C 1
ATOM 736 O O . THR A 1 94 ? 9.257 4.202 -0.492 1.00 88.69 94 THR A O 1
ATOM 739 N N . ALA A 1 95 ? 10.744 3.091 -1.768 1.00 84.75 95 ALA A N 1
ATOM 740 C CA . ALA A 1 95 ? 11.829 4.064 -1.659 1.00 84.75 95 ALA A CA 1
ATOM 741 C C . ALA A 1 95 ? 11.916 4.999 -2.881 1.00 84.75 95 ALA A C 1
ATOM 743 O O . ALA A 1 95 ? 12.738 5.915 -2.894 1.00 84.75 95 ALA A O 1
ATOM 744 N N . ASN A 1 96 ? 11.074 4.794 -3.899 1.00 91.00 96 ASN A N 1
ATOM 745 C CA . ASN A 1 96 ? 11.151 5.538 -5.148 1.00 91.00 96 ASN A CA 1
ATOM 746 C C . ASN A 1 96 ? 10.720 7.000 -4.964 1.00 91.00 96 ASN A C 1
ATOM 748 O O . ASN A 1 96 ? 9.585 7.292 -4.581 1.00 91.00 96 ASN A O 1
ATOM 752 N N . LYS A 1 97 ? 11.624 7.928 -5.293 1.00 90.12 97 LYS A N 1
ATOM 753 C CA . LYS A 1 97 ? 11.395 9.364 -5.115 1.00 90.12 97 LYS A CA 1
ATOM 754 C C . LYS A 1 97 ? 10.267 9.915 -5.992 1.00 90.12 97 LYS A C 1
ATOM 756 O O . LYS A 1 97 ? 9.497 10.736 -5.516 1.00 90.12 97 LYS A O 1
ATOM 761 N N . SER A 1 98 ? 10.124 9.454 -7.235 1.00 90.88 98 SER A N 1
ATOM 762 C CA . SER A 1 98 ? 9.060 9.935 -8.129 1.00 90.88 98 SER A CA 1
ATOM 763 C C . SER A 1 98 ? 7.670 9.581 -7.606 1.00 90.88 98 SER A C 1
ATOM 765 O O . SER A 1 98 ? 6.761 10.400 -7.691 1.00 90.88 98 SER A O 1
ATOM 767 N N . TYR A 1 99 ? 7.512 8.394 -7.017 1.00 91.94 99 TYR A N 1
ATOM 768 C CA . TYR A 1 99 ? 6.278 8.012 -6.329 1.00 91.94 99 TYR A CA 1
ATOM 769 C C . TYR A 1 99 ? 6.035 8.870 -5.084 1.00 91.94 99 TYR A C 1
ATOM 771 O O . TYR A 1 99 ? 4.920 9.344 -4.885 1.00 91.94 99 TYR A O 1
ATOM 779 N N . GLN A 1 100 ? 7.065 9.096 -4.264 1.00 91.06 100 GLN A N 1
ATOM 780 C CA . GLN A 1 100 ? 6.953 9.947 -3.074 1.00 91.06 100 GLN A CA 1
ATOM 781 C C . GLN A 1 100 ? 6.508 11.368 -3.443 1.00 91.06 100 GLN A C 1
ATOM 783 O O . GLN A 1 100 ? 5.474 11.819 -2.961 1.00 91.06 100 GLN A O 1
ATOM 788 N N . ASP A 1 101 ? 7.222 12.016 -4.366 1.00 91.88 101 ASP A N 1
ATOM 789 C CA . ASP A 1 101 ? 6.936 13.386 -4.802 1.00 91.88 101 ASP A CA 1
ATOM 790 C C . ASP A 1 101 ? 5.528 13.495 -5.429 1.00 91.88 101 ASP A C 1
ATOM 792 O O . ASP A 1 101 ? 4.813 14.472 -5.206 1.00 91.88 101 ASP A O 1
ATOM 796 N N . PHE A 1 102 ? 5.093 12.479 -6.189 1.00 92.81 102 PHE A N 1
ATOM 797 C CA . PHE A 1 102 ? 3.752 12.444 -6.776 1.00 92.81 102 PHE A CA 1
ATOM 798 C C . PHE A 1 102 ? 2.663 12.376 -5.700 1.00 92.81 102 PHE A C 1
ATOM 800 O O . PHE A 1 102 ? 1.727 13.175 -5.722 1.00 92.81 102 PHE A O 1
ATOM 807 N N . PHE A 1 103 ? 2.776 11.444 -4.752 1.00 91.38 103 PHE A N 1
ATOM 808 C CA . PHE A 1 103 ? 1.739 11.215 -3.747 1.00 91.38 103 PHE A CA 1
ATOM 809 C C . PHE A 1 103 ? 1.732 12.244 -2.611 1.00 91.38 103 PHE A C 1
ATOM 811 O O . PHE A 1 103 ? 0.690 12.432 -1.994 1.00 91.38 103 PHE A O 1
ATOM 818 N N . GLU A 1 104 ? 2.826 12.978 -2.392 1.00 86.00 104 GLU A N 1
ATOM 819 C CA . GLU A 1 104 ? 2.829 14.172 -1.532 1.00 86.00 104 GLU A CA 1
ATOM 820 C C . GLU A 1 104 ? 1.939 15.298 -2.089 1.00 86.00 104 GLU A C 1
ATOM 822 O O . GLU A 1 104 ? 1.387 16.089 -1.325 1.00 86.00 104 GLU A O 1
ATOM 827 N N . ALA A 1 105 ? 1.763 15.357 -3.412 1.00 84.12 105 ALA A N 1
ATOM 828 C CA . ALA A 1 105 ? 0.936 16.357 -4.085 1.00 84.12 105 ALA A CA 1
ATOM 829 C C . ALA A 1 105 ? -0.494 15.876 -4.412 1.00 84.12 105 ALA A C 1
ATOM 831 O O . ALA A 1 105 ? -1.293 16.664 -4.919 1.00 84.12 105 ALA A O 1
ATOM 832 N N . HIS A 1 106 ? -0.829 14.606 -4.148 1.00 86.12 106 HIS A N 1
ATOM 833 C CA . HIS A 1 106 ? -2.134 14.023 -4.479 1.00 86.12 106 HIS A CA 1
ATOM 834 C C . HIS A 1 106 ? -3.011 13.817 -3.244 1.00 86.12 106 HIS A C 1
ATOM 836 O O . HIS A 1 106 ? -2.655 13.113 -2.303 1.00 86.12 106 HIS A O 1
ATOM 842 N N . SER A 1 107 ? -4.225 14.361 -3.296 1.00 89.31 107 SER A N 1
ATOM 843 C CA . SER A 1 107 ? -5.255 14.112 -2.290 1.00 89.31 107 SER A CA 1
ATOM 844 C C . SER A 1 107 ? -6.025 12.836 -2.616 1.00 89.31 107 SER A C 1
ATOM 846 O O . SER A 1 107 ? -6.802 12.799 -3.567 1.00 89.31 107 SER A O 1
ATOM 848 N N . VAL A 1 108 ? -5.837 11.799 -1.801 1.00 93.12 108 VAL A N 1
ATOM 849 C CA . VAL A 1 108 ? -6.592 10.540 -1.881 1.00 93.12 108 VAL A CA 1
ATOM 850 C C . VAL A 1 108 ? -7.044 10.089 -0.496 1.00 93.12 108 VAL A C 1
ATOM 852 O O . VAL A 1 108 ? -6.369 10.362 0.497 1.00 93.12 108 VAL A O 1
ATOM 855 N N . SER A 1 109 ? -8.177 9.390 -0.434 1.00 96.06 109 SER A N 1
ATOM 856 C CA . SER A 1 109 ? -8.709 8.820 0.807 1.00 96.06 109 SER A CA 1
ATOM 857 C C . SER A 1 109 ? -8.602 7.297 0.779 1.00 96.06 109 SER A C 1
ATOM 859 O O . SER A 1 109 ? -8.933 6.662 -0.221 1.00 96.06 109 SER A O 1
ATOM 861 N N . TYR A 1 110 ? -8.131 6.703 1.871 1.00 97.38 110 TYR A N 1
ATOM 862 C CA . TYR A 1 110 ? -8.013 5.254 2.026 1.00 97.38 110 TYR A CA 1
ATOM 863 C C . TYR A 1 110 ? -7.880 4.868 3.499 1.00 97.38 110 TYR A C 1
ATOM 865 O O . TYR A 1 110 ? -7.592 5.682 4.374 1.00 97.38 110 TYR A O 1
ATOM 873 N N . THR A 1 111 ? -8.073 3.588 3.790 1.00 97.94 111 THR A N 1
ATOM 874 C CA . THR A 1 111 ? -7.842 3.005 5.111 1.00 97.94 111 THR A CA 1
ATOM 875 C C . THR A 1 111 ? -6.937 1.792 4.987 1.00 97.94 111 THR A C 1
ATOM 877 O O . THR A 1 111 ? -7.193 0.915 4.169 1.00 97.94 111 THR A O 1
ATOM 880 N N . VAL A 1 112 ? -5.903 1.716 5.820 1.00 97.62 112 VAL A N 1
ATOM 881 C CA . VAL A 1 11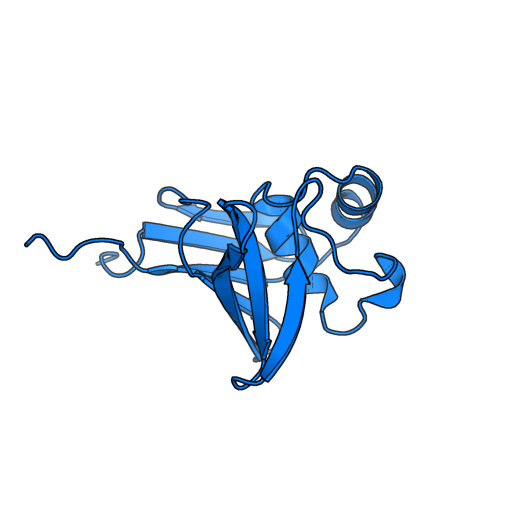2 ? -5.034 0.544 5.950 1.00 97.62 112 VAL A CA 1
ATOM 882 C C . VAL A 1 112 ? -5.363 -0.173 7.248 1.00 97.62 112 VAL A C 1
ATOM 884 O O . VAL A 1 112 ? -5.425 0.450 8.306 1.00 97.62 112 VAL A O 1
ATOM 887 N N . LYS A 1 113 ? -5.530 -1.493 7.180 1.00 96.31 113 LYS A N 1
ATOM 888 C CA . LYS A 1 113 ? -5.700 -2.354 8.354 1.00 96.31 113 LYS A CA 1
ATOM 889 C C . LYS A 1 113 ? -4.744 -3.526 8.290 1.00 96.31 113 LYS A C 1
ATOM 891 O O . LYS A 1 113 ? -4.730 -4.272 7.312 1.00 96.31 113 LYS A O 1
ATOM 896 N N . GLN A 1 114 ? -3.980 -3.710 9.359 1.00 94.75 114 GLN A N 1
ATOM 897 C CA . GLN A 1 114 ? -3.104 -4.857 9.530 1.00 94.75 114 GLN A CA 1
ATOM 898 C C . GLN A 1 114 ? -3.585 -5.700 10.717 1.00 94.75 114 GLN A C 1
ATOM 900 O O . GLN A 1 114 ? -3.637 -5.194 11.846 1.00 94.75 114 GLN A O 1
ATOM 905 N N . PRO A 1 115 ? -3.966 -6.972 10.503 1.00 91.19 115 PRO A N 1
ATOM 906 C CA . PRO A 1 115 ? -4.373 -7.853 11.593 1.00 91.19 115 PRO A CA 1
ATOM 907 C C . PRO A 1 115 ? -3.200 -8.116 12.544 1.00 91.19 115 PRO A C 1
ATOM 909 O O . PRO A 1 115 ? -2.036 -8.024 12.155 1.00 91.19 115 PRO A O 1
ATOM 912 N N . LYS A 1 116 ? -3.496 -8.440 13.807 1.00 86.69 116 LYS A N 1
ATOM 913 C CA . LYS A 1 116 ? -2.454 -8.807 14.777 1.00 86.69 116 LYS A CA 1
ATOM 914 C C . LYS A 1 116 ? -1.737 -10.095 14.381 1.00 86.69 116 LYS A C 1
ATOM 916 O O . LYS A 1 116 ? -2.377 -11.119 14.154 1.00 86.69 116 LYS A O 1
ATOM 921 N N . PHE A 1 117 ? -0.406 -10.063 14.419 1.00 69.75 117 PHE A N 1
ATOM 922 C CA . PHE A 1 117 ? 0.447 -11.248 14.305 1.00 69.75 117 PHE A CA 1
ATOM 923 C C . PHE A 1 117 ? 0.652 -11.865 15.685 1.00 69.75 117 PHE A C 1
ATOM 925 O O . PHE A 1 117 ? 1.725 -11.762 16.264 1.00 69.75 117 PHE A O 1
ATOM 932 N N . LEU A 1 118 ? -0.387 -12.483 16.245 1.00 57.59 118 LEU A N 1
ATOM 933 C CA . LEU A 1 118 ? -0.228 -13.387 17.382 1.00 57.59 118 LEU A CA 1
ATOM 934 C C . LEU A 1 118 ? -1.212 -14.549 17.253 1.00 57.59 118 LEU A C 1
ATOM 936 O O . LEU A 1 118 ? -2.401 -14.413 17.516 1.00 57.59 118 LEU A O 1
ATOM 940 N N . THR A 1 119 ? -0.686 -15.730 16.959 1.00 38.81 119 THR A N 1
ATOM 941 C CA . THR A 1 119 ? -0.929 -16.841 17.878 1.00 38.81 119 THR A CA 1
ATOM 942 C C . THR A 1 119 ? 0.428 -17.229 18.427 1.00 38.81 119 THR A C 1
ATOM 944 O O . THR A 1 119 ? 1.343 -17.557 17.676 1.00 38.81 119 THR A O 1
ATOM 947 N N . ALA A 1 120 ? 0.574 -17.108 19.744 1.00 38.66 120 ALA A N 1
ATOM 948 C CA . ALA A 1 120 ? 1.561 -17.897 20.450 1.00 38.66 120 ALA A CA 1
ATOM 949 C C . ALA A 1 120 ? 1.356 -19.366 20.049 1.00 38.66 120 ALA A C 1
ATOM 951 O O . ALA A 1 120 ? 0.220 -19.850 20.073 1.00 38.66 120 ALA A O 1
ATOM 952 N N . VAL A 1 121 ? 2.439 -20.035 19.670 1.00 35.47 121 VAL A N 1
ATOM 953 C CA . VAL A 1 121 ? 2.556 -21.489 19.786 1.00 35.47 121 VAL A CA 1
ATOM 954 C C . VAL A 1 121 ? 3.678 -21.744 20.771 1.00 35.47 121 VAL A C 1
ATOM 956 O O . VAL A 1 121 ? 4.743 -21.110 20.591 1.00 35.47 121 VAL A O 1
#

Radius of gyration: 14.14 Å; chains: 1; bounding box: 33×38×38 Å

Sequence (121 aa):
MSEQYQYELVVDGGCVTNESGVFFKPAPFVIAFDGQSIAVTFRRNDHHEVVYAVHHDNQLVAELEHPDYVANVAPDQLGSLTPVFAALVQLRITANKSYQDFFEAHSVSYTVKQPKFLTAV